Protein AF-A0A7S3X935-F1 (afdb_monomer)

Sequence (129 aa):
MKMKIDAGLGQRADILEELRKSCVGTTRTGNNYVFNIGKSVVDFKEMFNEKDVFPADKIFDREEWNKEENYMKIVKEEENVDLSGYKGQYVKSDTFHVVIIAAKSDEETLQKQMAAIPHIEKFRKIEIS

Radius of gyration: 14.94 Å; Cα contacts (8 Å, |Δi|>4): 175; chains: 1; bounding box: 34×21×40 Å

Structure (mmCIF, N/CA/C/O backbone):
data_AF-A0A7S3X935-F1
#
_entry.id   AF-A0A7S3X935-F1
#
loop_
_atom_site.group_PDB
_atom_site.id
_atom_site.type_symbol
_atom_site.label_atom_id
_atom_site.label_alt_id
_atom_site.label_comp_id
_atom_site.label_asym_id
_atom_site.label_entity_id
_atom_site.label_seq_id
_atom_site.pdbx_PDB_ins_code
_atom_site.Cartn_x
_atom_site.Cartn_y
_atom_site.Cartn_z
_atom_site.occupancy
_atom_site.B_iso_or_equiv
_atom_site.auth_seq_id
_atom_site.auth_comp_id
_atom_site.auth_asym_id
_atom_site.auth_ato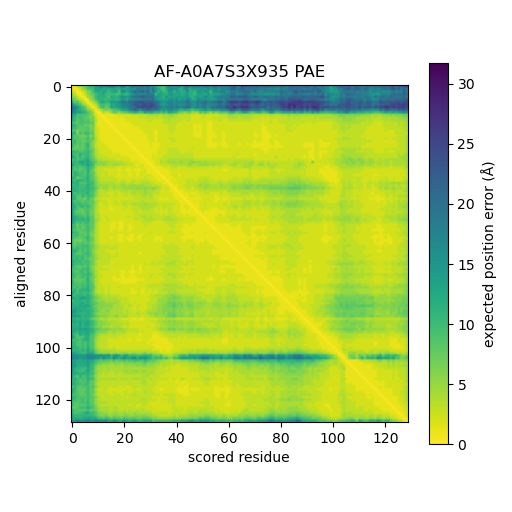m_id
_atom_site.pdbx_PDB_model_num
ATOM 1 N N . MET A 1 1 ? 2.715 10.681 -0.001 1.00 43.34 1 MET A N 1
ATOM 2 C CA . MET A 1 1 ? 1.405 11.016 -0.612 1.00 43.34 1 MET A CA 1
ATOM 3 C C . MET A 1 1 ? 0.312 10.594 0.367 1.00 43.34 1 MET A C 1
ATOM 5 O O . MET A 1 1 ? 0.494 9.566 1.006 1.00 43.34 1 MET A O 1
ATOM 9 N N . LYS A 1 2 ? -0.751 11.385 0.569 1.00 42.38 2 LYS A N 1
ATOM 10 C CA . LYS A 1 2 ? -1.910 10.988 1.397 1.00 42.38 2 LYS A CA 1
ATOM 11 C C . LYS A 1 2 ? -3.040 10.602 0.445 1.00 42.38 2 LYS A C 1
ATOM 13 O O . LYS A 1 2 ? -3.486 11.469 -0.299 1.00 42.38 2 LYS A O 1
ATOM 18 N N . MET A 1 3 ? -3.466 9.341 0.445 1.00 50.75 3 MET A N 1
ATOM 19 C CA . MET A 1 3 ? -4.603 8.891 -0.364 1.00 50.75 3 MET A CA 1
ATOM 20 C C . MET A 1 3 ? -5.838 8.794 0.533 1.00 50.75 3 MET A C 1
ATOM 22 O O . MET A 1 3 ? -5.781 8.211 1.619 1.00 50.75 3 MET A O 1
ATOM 26 N N . LYS A 1 4 ? -6.934 9.423 0.104 1.00 50.44 4 LYS A N 1
ATOM 27 C CA . LYS A 1 4 ? -8.245 9.319 0.747 1.00 50.44 4 LYS A CA 1
ATOM 28 C C . LYS A 1 4 ? -9.065 8.337 -0.082 1.00 50.44 4 LYS A C 1
ATOM 30 O O . LYS A 1 4 ? -9.316 8.605 -1.252 1.00 50.44 4 LYS A O 1
ATOM 35 N N . ILE A 1 5 ? -9.434 7.202 0.502 1.00 56.25 5 ILE A N 1
ATOM 36 C CA . ILE A 1 5 ? -10.317 6.229 -0.150 1.00 56.25 5 ILE A CA 1
ATOM 37 C C . ILE A 1 5 ? -11.754 6.718 0.085 1.00 56.25 5 ILE A C 1
ATOM 39 O O . ILE A 1 5 ? -12.402 6.322 1.049 1.00 56.25 5 ILE A O 1
ATOM 43 N N . ASP A 1 6 ? -12.221 7.658 -0.740 1.00 50.47 6 ASP A N 1
ATOM 44 C CA . ASP A 1 6 ? -13.640 8.021 -0.807 1.00 50.47 6 ASP A CA 1
ATOM 45 C C . ASP A 1 6 ? -14.322 7.100 -1.830 1.00 50.47 6 ASP A C 1
ATOM 47 O O . ASP A 1 6 ? -13.849 6.960 -2.957 1.00 50.47 6 ASP A O 1
ATOM 51 N N . ALA A 1 7 ? -15.463 6.507 -1.471 1.00 46.03 7 ALA A N 1
ATOM 52 C CA . ALA A 1 7 ? -16.251 5.589 -2.308 1.00 46.03 7 ALA A CA 1
ATOM 53 C C . ALA A 1 7 ? -16.857 6.218 -3.594 1.00 46.03 7 ALA A C 1
ATOM 55 O O . ALA A 1 7 ? -17.782 5.660 -4.176 1.00 46.03 7 ALA A O 1
ATOM 56 N N . GLY A 1 8 ? -16.369 7.387 -4.028 1.00 45.72 8 GLY A N 1
ATOM 57 C CA . GLY A 1 8 ? -16.788 8.109 -5.235 1.00 45.72 8 GLY A CA 1
ATOM 58 C C . GLY A 1 8 ? -15.771 8.088 -6.386 1.00 45.72 8 GLY A C 1
ATOM 59 O O . GLY A 1 8 ? -15.992 8.765 -7.387 1.00 45.72 8 GLY A O 1
ATOM 60 N N . LEU A 1 9 ? -14.662 7.353 -6.256 1.00 48.78 9 LEU A N 1
ATOM 61 C CA . LEU A 1 9 ? -13.581 7.288 -7.246 1.00 48.78 9 LEU A CA 1
ATOM 62 C C . LEU A 1 9 ? -13.633 5.969 -8.037 1.00 48.78 9 LEU A C 1
ATOM 64 O O . LEU A 1 9 ? -12.983 5.002 -7.669 1.00 48.78 9 LEU A O 1
ATOM 68 N N . GLY A 1 10 ? -14.399 5.934 -9.129 1.00 62.06 10 GLY A N 1
ATOM 69 C CA . GLY A 1 10 ? -14.242 4.926 -10.191 1.00 62.06 10 GLY A CA 1
ATOM 70 C C . GLY A 1 10 ? -14.631 3.478 -9.856 1.00 62.06 10 GLY A C 1
ATOM 71 O O . GLY A 1 10 ? -15.149 3.159 -8.785 1.00 62.06 10 GLY A O 1
ATOM 72 N N . GLN A 1 11 ? -14.433 2.583 -10.827 1.00 82.31 11 GLN A N 1
ATOM 73 C CA . GLN A 1 11 ? -14.624 1.145 -10.620 1.00 82.31 11 GLN A CA 1
ATOM 74 C C . GLN A 1 11 ? -13.467 0.597 -9.767 1.00 82.31 11 GLN A C 1
ATOM 76 O O . GLN A 1 11 ? -12.372 1.150 -9.768 1.00 82.31 11 GLN A O 1
ATOM 81 N N . ARG A 1 12 ? -13.671 -0.527 -9.062 1.00 86.06 12 ARG A N 1
ATOM 82 C CA . ARG A 1 12 ? -12.646 -1.177 -8.207 1.00 86.06 12 ARG A CA 1
ATOM 83 C C . ARG A 1 12 ? -11.267 -1.283 -8.879 1.00 86.06 12 ARG A C 1
ATOM 85 O O . ARG A 1 12 ? -10.251 -1.109 -8.212 1.00 86.06 12 ARG A O 1
ATOM 92 N N . ALA A 1 13 ? -11.241 -1.564 -10.182 1.00 89.12 13 ALA A N 1
ATOM 93 C CA . ALA A 1 13 ? -10.016 -1.667 -10.970 1.00 89.12 13 ALA A CA 1
ATOM 94 C C . ALA A 1 13 ? -9.232 -0.344 -11.040 1.00 89.12 13 ALA A C 1
ATOM 96 O O . ALA A 1 13 ? -8.012 -0.359 -10.899 1.00 89.12 13 ALA A O 1
ATOM 97 N N . ASP A 1 14 ? -9.925 0.788 -11.184 1.00 89.75 14 ASP A N 1
ATOM 98 C CA . ASP A 1 14 ? -9.305 2.115 -11.231 1.00 89.75 14 ASP A CA 1
ATOM 99 C C . ASP A 1 14 ? -8.648 2.441 -9.885 1.00 89.75 14 ASP A C 1
ATOM 101 O O . ASP A 1 14 ? -7.494 2.863 -9.835 1.00 89.75 14 ASP A O 1
ATOM 105 N N . ILE A 1 15 ? -9.345 2.144 -8.781 1.00 89.81 15 ILE A N 1
ATOM 106 C CA . ILE A 1 15 ? -8.817 2.339 -7.424 1.00 89.81 15 ILE A CA 1
ATOM 107 C C . ILE A 1 15 ? -7.560 1.488 -7.208 1.00 89.81 15 ILE A C 1
ATOM 109 O O . ILE A 1 15 ? -6.560 1.982 -6.692 1.00 89.81 15 ILE A O 1
ATOM 113 N N . LEU A 1 16 ? -7.587 0.213 -7.607 1.00 93.06 16 LEU A N 1
ATOM 114 C CA . LEU A 1 16 ? -6.433 -0.686 -7.492 1.00 93.06 16 LEU A CA 1
ATOM 115 C C . LEU A 1 16 ? -5.224 -0.179 -8.286 1.00 93.06 16 LEU A C 1
ATOM 117 O O . LEU A 1 16 ? -4.099 -0.228 -7.790 1.00 93.06 16 LEU A O 1
ATOM 121 N N . GLU A 1 17 ? -5.445 0.339 -9.491 1.00 94.81 17 GLU A N 1
ATOM 122 C CA . GLU A 1 17 ? -4.379 0.905 -10.315 1.00 94.81 17 GLU A CA 1
ATOM 123 C C . GLU A 1 17 ? -3.805 2.197 -9.711 1.00 94.81 17 GLU A C 1
ATOM 125 O O . GLU A 1 17 ? -2.585 2.384 -9.697 1.00 94.81 17 GLU A O 1
ATOM 130 N N . GLU A 1 18 ? -4.646 3.070 -9.150 1.00 94.12 18 GLU A N 1
ATOM 131 C CA . GLU A 1 18 ? -4.182 4.263 -8.434 1.00 94.12 18 GLU A CA 1
ATOM 132 C C . GLU A 1 18 ? -3.363 3.901 -7.187 1.00 94.12 18 GLU A C 1
ATOM 134 O O . GLU A 1 18 ? -2.291 4.475 -6.956 1.00 94.12 18 GLU A O 1
ATOM 139 N N . LEU A 1 19 ? -3.829 2.915 -6.413 1.00 95.12 19 LEU A N 1
ATOM 140 C CA . LEU A 1 19 ? -3.124 2.375 -5.249 1.00 95.12 19 LEU A CA 1
ATOM 141 C C . LEU A 1 19 ? -1.756 1.809 -5.642 1.00 95.12 19 LEU A C 1
ATOM 143 O O . LEU A 1 19 ? -0.745 2.107 -5.000 1.00 95.12 19 LEU A O 1
ATOM 147 N N . ARG A 1 20 ? -1.703 1.023 -6.719 1.00 96.75 20 ARG A N 1
ATOM 148 C CA . ARG A 1 20 ? -0.462 0.473 -7.266 1.00 96.75 20 ARG A CA 1
ATOM 149 C C . ARG A 1 20 ? 0.509 1.578 -7.666 1.00 96.75 20 ARG A C 1
ATOM 151 O O . ARG A 1 20 ? 1.640 1.596 -7.182 1.00 96.75 20 ARG A O 1
ATOM 158 N N . LYS A 1 21 ? 0.066 2.528 -8.493 1.00 96.44 21 LYS A N 1
ATOM 159 C CA . LYS A 1 21 ? 0.895 3.641 -8.978 1.00 96.44 21 LYS A CA 1
ATOM 160 C C . LYS A 1 21 ? 1.455 4.476 -7.825 1.00 96.44 21 LYS A C 1
ATOM 162 O O . LYS A 1 21 ? 2.640 4.817 -7.808 1.00 96.44 21 LYS A O 1
ATOM 167 N N . SER A 1 22 ? 0.616 4.786 -6.834 1.00 96.06 22 SER A N 1
ATOM 168 C CA . SER A 1 22 ? 1.033 5.528 -5.642 1.00 96.06 22 SER A CA 1
ATOM 169 C C . SER A 1 22 ? 2.051 4.745 -4.806 1.00 96.06 22 SER A C 1
ATOM 171 O O . SER A 1 22 ? 3.042 5.321 -4.341 1.00 96.06 22 SER A O 1
ATOM 173 N N . CYS A 1 23 ? 1.857 3.430 -4.673 1.00 96.94 23 CYS A N 1
ATOM 174 C CA . CYS A 1 23 ? 2.795 2.537 -4.003 1.00 96.94 23 CYS A CA 1
ATOM 175 C C . CYS A 1 23 ? 4.152 2.526 -4.709 1.00 96.94 23 CYS A C 1
ATOM 177 O O . CYS A 1 23 ? 5.150 2.838 -4.069 1.00 96.94 23 CYS A O 1
ATOM 179 N N . VAL A 1 24 ? 4.195 2.276 -6.022 1.00 97.00 24 VAL A N 1
ATOM 180 C CA . VAL A 1 24 ? 5.439 2.238 -6.815 1.00 97.00 24 VAL A CA 1
ATOM 181 C C . VAL A 1 24 ? 6.240 3.533 -6.661 1.00 97.00 24 VAL A C 1
ATOM 183 O O . VAL A 1 24 ? 7.442 3.495 -6.383 1.00 97.00 24 VAL A O 1
ATOM 186 N N . GLY A 1 25 ? 5.586 4.694 -6.760 1.00 95.62 25 GLY A N 1
ATOM 187 C CA . GLY A 1 25 ? 6.255 5.982 -6.553 1.00 95.62 25 GLY A CA 1
ATOM 188 C C . GLY A 1 25 ? 6.763 6.178 -5.117 1.00 95.62 25 GLY A C 1
ATOM 189 O O . GLY A 1 25 ? 7.879 6.658 -4.895 1.00 95.62 25 GLY A O 1
ATOM 190 N N . THR A 1 26 ? 5.970 5.781 -4.121 1.00 95.75 26 THR A N 1
ATOM 191 C CA . THR A 1 26 ? 6.325 5.931 -2.701 1.00 95.75 26 THR A CA 1
ATOM 192 C C . THR A 1 26 ? 7.455 4.981 -2.293 1.00 95.75 26 THR A C 1
ATOM 194 O O . THR A 1 26 ? 8.389 5.402 -1.615 1.00 95.75 26 THR A O 1
ATOM 197 N N . THR A 1 27 ? 7.429 3.736 -2.774 1.00 95.31 27 THR A N 1
ATOM 198 C CA . THR A 1 27 ? 8.474 2.720 -2.583 1.00 95.31 27 THR A CA 1
ATOM 199 C C . THR A 1 27 ? 9.816 3.173 -3.156 1.00 95.31 27 THR A C 1
ATOM 201 O O . THR A 1 27 ? 10.830 3.049 -2.469 1.00 95.31 27 THR A O 1
ATOM 204 N N . ARG A 1 28 ? 9.832 3.792 -4.344 1.00 95.25 28 ARG A N 1
ATOM 205 C CA . ARG A 1 28 ? 11.063 4.350 -4.932 1.00 95.25 28 ARG A CA 1
ATOM 206 C C . ARG A 1 28 ? 11.639 5.498 -4.106 1.00 95.25 28 ARG A C 1
ATOM 208 O O . ARG A 1 28 ? 12.838 5.564 -3.877 1.00 95.25 28 ARG A O 1
ATOM 215 N N . THR A 1 29 ? 10.784 6.416 -3.658 1.00 94.12 29 THR A N 1
ATOM 216 C CA . THR A 1 29 ? 11.228 7.594 -2.889 1.00 94.12 29 THR A CA 1
ATOM 217 C C . THR A 1 29 ? 11.552 7.285 -1.427 1.00 94.12 29 THR A C 1
ATOM 219 O O . THR A 1 29 ? 12.187 8.100 -0.766 1.00 94.12 29 THR A O 1
ATOM 222 N N . GLY A 1 30 ? 11.111 6.137 -0.903 1.00 92.38 30 GLY A N 1
ATOM 223 C CA . GLY A 1 30 ? 11.300 5.766 0.501 1.00 92.38 30 GLY A CA 1
ATOM 224 C C . GLY A 1 30 ? 10.447 6.557 1.481 1.00 92.38 30 GLY A C 1
ATOM 225 O O . GLY A 1 30 ? 10.738 6.575 2.673 1.00 92.38 30 GLY A O 1
ATOM 226 N N . ASN A 1 31 ? 9.415 7.234 0.989 1.00 93.56 31 ASN A N 1
ATOM 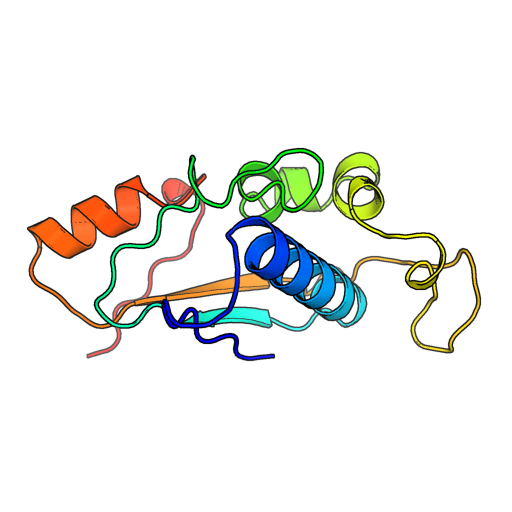227 C CA . ASN A 1 31 ? 8.473 7.947 1.835 1.00 93.56 31 ASN A CA 1
ATOM 228 C C . ASN A 1 31 ? 7.494 6.980 2.519 1.00 93.56 31 ASN A C 1
ATOM 230 O O . ASN A 1 31 ? 7.349 5.817 2.139 1.00 93.56 31 ASN A O 1
ATOM 234 N N . ASN A 1 32 ? 6.758 7.498 3.502 1.00 94.44 32 ASN A N 1
ATOM 235 C CA . ASN A 1 32 ? 5.646 6.772 4.107 1.00 94.44 32 ASN A CA 1
ATOM 236 C C . ASN A 1 32 ? 4.467 6.685 3.129 1.00 94.44 32 ASN A C 1
ATOM 238 O O . ASN A 1 32 ? 4.003 7.709 2.605 1.00 94.44 32 ASN A O 1
ATOM 242 N N . TYR A 1 33 ? 3.950 5.474 2.935 1.00 96.19 33 TYR A N 1
ATOM 243 C CA . TYR A 1 33 ? 2.728 5.217 2.192 1.00 96.19 33 TYR A CA 1
ATOM 244 C C . TYR A 1 33 ? 1.539 5.205 3.146 1.00 96.19 33 TYR A C 1
ATOM 246 O O . TYR A 1 33 ? 1.383 4.294 3.958 1.00 96.19 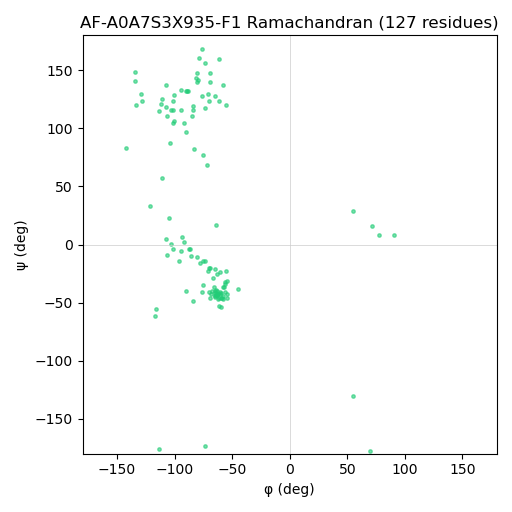33 TYR A O 1
ATOM 254 N N . VAL A 1 34 ? 0.754 6.285 3.108 1.00 95.38 34 VAL A N 1
ATOM 255 C CA . VAL A 1 34 ? -0.240 6.589 4.139 1.00 95.38 34 VAL A CA 1
ATOM 256 C C . VAL A 1 34 ? -1.655 6.358 3.621 1.00 95.38 34 VAL A C 1
ATOM 258 O O . VAL A 1 34 ? -2.122 7.084 2.739 1.00 95.38 34 VAL A O 1
ATOM 261 N N . PHE A 1 35 ? -2.354 5.426 4.259 1.00 94.12 35 PHE A N 1
ATOM 262 C CA . PHE A 1 35 ? -3.787 5.206 4.117 1.00 94.12 35 PHE A CA 1
ATOM 263 C C . PHE A 1 35 ? -4.530 5.952 5.214 1.00 94.12 35 PHE A C 1
ATOM 265 O O . PHE A 1 35 ? -4.381 5.634 6.392 1.00 94.12 35 PHE A O 1
ATOM 272 N N . ASN A 1 36 ? -5.339 6.940 4.840 1.00 93.00 36 ASN A N 1
ATOM 273 C CA . ASN A 1 36 ? -6.277 7.552 5.773 1.00 93.00 36 ASN A CA 1
ATOM 274 C C . ASN A 1 36 ? -7.673 6.990 5.514 1.00 93.00 36 ASN A C 1
ATOM 276 O O . ASN A 1 36 ? -8.315 7.355 4.529 1.00 93.00 36 ASN A O 1
ATOM 280 N N . ILE A 1 37 ? -8.115 6.103 6.401 1.00 89.69 37 ILE A N 1
ATOM 281 C CA . ILE A 1 37 ? -9.389 5.385 6.275 1.00 89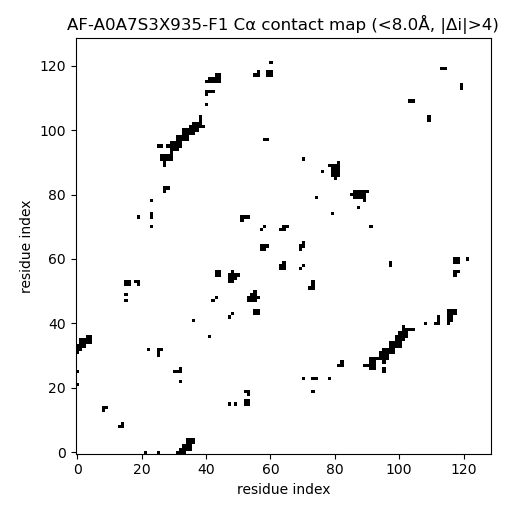.69 37 ILE A CA 1
ATOM 282 C C . ILE A 1 37 ? -10.494 5.974 7.164 1.00 89.69 37 ILE A C 1
ATOM 284 O O . ILE A 1 37 ? -11.646 5.556 7.086 1.00 89.69 37 ILE A O 1
ATOM 288 N N . GLY A 1 38 ? -10.181 6.988 7.981 1.00 89.12 38 GLY A N 1
ATOM 289 C CA . GLY A 1 38 ? -11.162 7.637 8.848 1.00 89.12 38 GLY A CA 1
ATOM 290 C C . GLY A 1 38 ? -11.885 6.628 9.745 1.00 89.12 38 GLY A C 1
ATOM 291 O O . GLY A 1 38 ? -11.241 5.816 10.399 1.00 89.12 38 GLY A O 1
ATOM 292 N N . LYS A 1 39 ? -13.220 6.689 9.787 1.00 87.06 39 LYS A N 1
ATOM 293 C CA . LYS A 1 39 ? -14.065 5.741 10.540 1.00 87.06 39 LYS A CA 1
ATOM 294 C C . LYS A 1 39 ? -14.524 4.539 9.701 1.00 87.06 39 LYS A C 1
ATOM 296 O O . LYS A 1 39 ? -15.316 3.737 10.185 1.00 87.06 39 LYS A O 1
ATOM 301 N N . SER A 1 40 ? -14.102 4.455 8.442 1.00 87.06 40 SER A N 1
ATOM 302 C CA . SER A 1 40 ? -14.557 3.420 7.517 1.00 87.06 40 SER A CA 1
ATOM 303 C C . SER A 1 40 ? -13.796 2.123 7.744 1.00 87.06 40 SER A C 1
ATOM 305 O O . SER A 1 40 ? -12.588 2.153 7.976 1.00 87.06 40 SER A O 1
ATOM 307 N N . VAL A 1 41 ? -14.497 0.994 7.606 1.00 89.44 41 VAL A N 1
ATOM 308 C CA . VAL A 1 41 ? -13.854 -0.319 7.530 1.00 89.44 41 VAL A CA 1
ATOM 309 C C . VAL A 1 41 ? -13.419 -0.573 6.089 1.00 89.44 41 VAL A C 1
ATOM 311 O O . VAL A 1 41 ? -14.266 -0.656 5.201 1.00 89.44 41 VAL A O 1
ATOM 314 N N . VAL A 1 42 ? -12.112 -0.675 5.854 1.00 91.06 42 VAL A N 1
ATOM 315 C CA . VAL A 1 42 ? -11.530 -0.957 4.533 1.00 91.06 42 VAL A CA 1
ATOM 316 C C . VAL A 1 42 ? -10.907 -2.344 4.530 1.00 91.06 42 VAL A C 1
ATOM 318 O O . VAL A 1 42 ? -10.047 -2.645 5.362 1.00 91.06 42 VAL A O 1
ATOM 321 N N . ASP A 1 43 ? -11.331 -3.163 3.571 1.00 92.75 43 ASP A N 1
ATOM 322 C CA . ASP A 1 43 ? -10.856 -4.529 3.395 1.00 92.75 43 ASP A CA 1
ATOM 323 C C . ASP A 1 43 ? -9.635 -4.614 2.473 1.00 92.75 43 ASP A C 1
ATOM 325 O O . ASP A 1 43 ? -9.729 -4.654 1.246 1.00 92.75 43 ASP A O 1
ATOM 329 N N . PHE A 1 44 ? -8.459 -4.666 3.094 1.00 94.94 44 PHE A N 1
ATOM 330 C CA . PHE A 1 44 ? -7.189 -4.876 2.405 1.00 94.94 44 PHE A CA 1
ATOM 331 C C . PHE A 1 44 ? -6.846 -6.361 2.233 1.00 94.94 44 PHE A C 1
ATOM 333 O O . PHE A 1 44 ? -5.823 -6.668 1.625 1.00 94.94 44 PHE A O 1
ATOM 340 N N . LYS A 1 45 ? -7.648 -7.293 2.767 1.00 93.88 45 LYS A N 1
ATOM 341 C CA . LYS A 1 45 ? -7.403 -8.737 2.651 1.00 93.88 45 LYS A CA 1
ATOM 342 C C . LYS A 1 45 ? -8.046 -9.347 1.422 1.00 93.88 45 LYS A C 1
ATOM 344 O O . LYS A 1 45 ? -7.399 -10.191 0.801 1.00 93.88 45 LYS A O 1
ATOM 349 N N . GLU A 1 46 ? -9.258 -8.930 1.074 1.00 91.69 46 GLU A N 1
ATOM 350 C CA . GLU A 1 46 ? -9.968 -9.454 -0.096 1.00 91.69 46 GLU A CA 1
ATOM 351 C C . GLU A 1 46 ? -10.202 -8.346 -1.123 1.00 91.69 46 GLU A C 1
ATOM 353 O O . GLU A 1 46 ? -9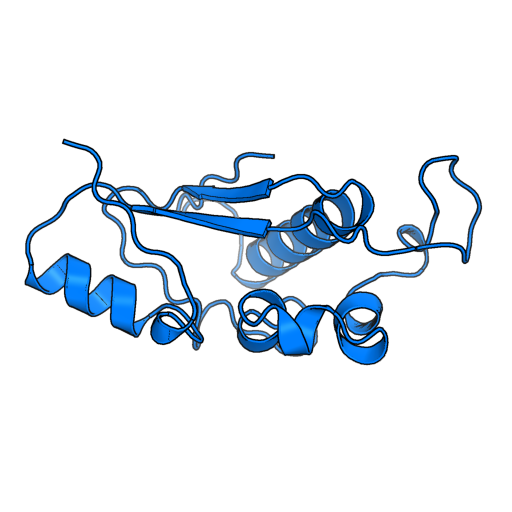.648 -8.398 -2.224 1.00 91.69 46 GLU A O 1
ATOM 358 N N . MET A 1 47 ? -10.946 -7.297 -0.756 1.00 90.56 47 MET A N 1
ATOM 359 C CA . MET A 1 47 ? -11.374 -6.263 -1.705 1.00 90.56 47 MET A CA 1
ATOM 360 C C . MET A 1 47 ? -10.202 -5.581 -2.422 1.00 90.56 47 MET A C 1
ATOM 362 O O . MET A 1 47 ? -10.232 -5.449 -3.651 1.00 90.56 47 MET A O 1
ATOM 366 N N . PHE A 1 48 ? -9.165 -5.186 -1.682 1.00 92.75 48 PHE A N 1
ATOM 367 C CA . PHE A 1 48 ? -7.986 -4.513 -2.232 1.00 92.75 48 PHE A CA 1
ATOM 368 C C . PHE A 1 48 ? -6.747 -5.412 -2.337 1.00 92.75 48 PHE A C 1
ATOM 370 O O . PHE A 1 48 ? -5.642 -4.898 -2.382 1.00 92.75 48 PHE A O 1
ATOM 377 N N . ASN A 1 49 ? -6.890 -6.739 -2.384 1.00 95.44 49 ASN A N 1
ATOM 378 C CA . ASN A 1 49 ? -5.747 -7.664 -2.431 1.00 95.44 49 ASN A CA 1
ATOM 379 C C . ASN A 1 49 ? -5.612 -8.376 -3.783 1.00 95.44 49 ASN A C 1
ATOM 381 O O . ASN A 1 49 ? -5.637 -9.605 -3.872 1.00 95.44 49 ASN A O 1
ATOM 385 N N . GLU A 1 50 ? -5.492 -7.598 -4.853 1.00 95.56 50 GLU A N 1
ATOM 386 C CA . GLU A 1 50 ? -5.392 -8.136 -6.208 1.00 95.56 50 GLU A CA 1
ATOM 387 C C . GLU A 1 50 ? -3.933 -8.492 -6.522 1.00 95.56 50 GLU A C 1
ATOM 389 O O . GLU A 1 50 ? -3.090 -7.609 -6.665 1.00 95.56 50 GLU A O 1
ATOM 394 N N . LYS A 1 51 ? -3.610 -9.786 -6.630 1.00 93.88 51 LYS A N 1
ATOM 395 C CA . LYS A 1 51 ? -2.218 -10.292 -6.607 1.00 93.88 51 LYS A CA 1
ATOM 396 C C . LYS A 1 51 ? -1.307 -9.780 -7.719 1.00 93.88 51 LYS A C 1
ATOM 398 O O . LYS A 1 51 ? -0.084 -9.811 -7.557 1.00 93.88 51 LYS A O 1
ATOM 403 N N . ASP A 1 52 ? -1.889 -9.349 -8.829 1.00 93.00 52 ASP A N 1
ATOM 404 C CA . ASP A 1 52 ? -1.159 -8.879 -10.008 1.00 93.00 52 ASP A CA 1
ATOM 405 C C . ASP A 1 52 ? -1.218 -7.356 -10.179 1.00 93.00 52 ASP A C 1
ATOM 407 O O . ASP A 1 52 ? -0.487 -6.806 -10.996 1.00 93.00 52 ASP A O 1
ATOM 411 N N . VAL A 1 53 ? -2.048 -6.664 -9.390 1.00 94.38 53 VAL A N 1
ATOM 412 C CA . VAL A 1 53 ? -2.189 -5.201 -9.457 1.00 94.38 53 VAL A CA 1
ATOM 413 C C . VAL A 1 53 ? -1.738 -4.564 -8.153 1.00 94.38 53 VAL A C 1
ATOM 415 O O . VAL A 1 53 ? -0.846 -3.729 -8.155 1.00 94.38 53 VAL A O 1
ATOM 418 N N . PHE A 1 54 ? -2.306 -4.971 -7.023 1.00 96.50 54 PHE A N 1
ATOM 419 C CA . PHE A 1 54 ? -1.983 -4.440 -5.705 1.00 96.50 54 PHE A CA 1
ATOM 420 C C . PHE A 1 54 ? -1.997 -5.584 -4.673 1.00 96.50 54 PHE A C 1
ATOM 422 O O . PHE A 1 54 ? -3.015 -5.812 -4.013 1.00 96.50 54 PHE A O 1
ATOM 429 N N . PRO A 1 55 ? -0.892 -6.349 -4.548 1.00 97.19 55 PRO A N 1
ATOM 430 C CA . PRO A 1 55 ? -0.780 -7.471 -3.619 1.00 97.19 55 PRO A CA 1
ATOM 431 C C . PRO A 1 55 ? -0.604 -6.946 -2.189 1.00 97.19 55 PRO A C 1
ATOM 433 O O . PRO A 1 55 ? 0.504 -6.901 -1.651 1.00 97.19 55 PRO A O 1
ATOM 436 N N . ALA A 1 56 ? -1.700 -6.484 -1.585 1.00 97.31 56 ALA A N 1
ATOM 437 C CA . ALA A 1 56 ? -1.698 -5.845 -0.272 1.00 97.31 56 ALA A CA 1
ATOM 438 C C . ALA A 1 56 ? -1.080 -6.735 0.819 1.00 97.31 56 ALA A C 1
ATOM 440 O O . ALA A 1 56 ? -0.393 -6.224 1.698 1.00 97.31 56 ALA A O 1
ATOM 441 N N . ASP A 1 57 ? -1.247 -8.058 0.733 1.00 97.31 57 ASP A N 1
ATOM 442 C CA . ASP A 1 57 ? -0.587 -9.014 1.631 1.00 97.31 57 ASP A CA 1
ATOM 443 C C . ASP A 1 57 ? 0.943 -8.927 1.575 1.00 97.31 57 ASP A C 1
ATOM 445 O O . ASP A 1 57 ? 1.597 -8.935 2.613 1.00 97.31 57 ASP A O 1
ATOM 449 N N . LYS A 1 58 ? 1.517 -8.779 0.378 1.00 97.56 58 LYS A N 1
ATOM 450 C CA . LYS A 1 58 ? 2.964 -8.627 0.199 1.00 97.56 58 LYS A CA 1
ATOM 451 C C . LYS A 1 58 ? 3.440 -7.233 0.571 1.00 97.56 58 LYS A C 1
ATOM 453 O O . LYS A 1 58 ? 4.474 -7.115 1.208 1.00 97.56 58 LYS A O 1
ATOM 458 N N . ILE A 1 59 ? 2.692 -6.189 0.212 1.00 96.94 59 ILE A N 1
ATOM 459 C CA . ILE A 1 59 ? 3.062 -4.791 0.497 1.00 96.94 59 ILE A CA 1
ATOM 460 C C . ILE A 1 59 ? 3.058 -4.516 2.007 1.00 96.94 59 ILE A C 1
ATOM 462 O O . ILE A 1 59 ? 3.880 -3.746 2.505 1.00 96.94 59 ILE A O 1
ATOM 466 N N . PHE A 1 60 ? 2.120 -5.120 2.743 1.00 97.19 60 PHE A N 1
ATOM 467 C CA . PHE A 1 60 ? 1.928 -4.864 4.173 1.00 97.19 60 PHE A CA 1
ATOM 468 C C . PHE A 1 60 ? 2.836 -5.741 5.047 1.00 97.19 60 PHE A C 1
ATOM 470 O O . PHE A 1 60 ? 2.977 -5.480 6.241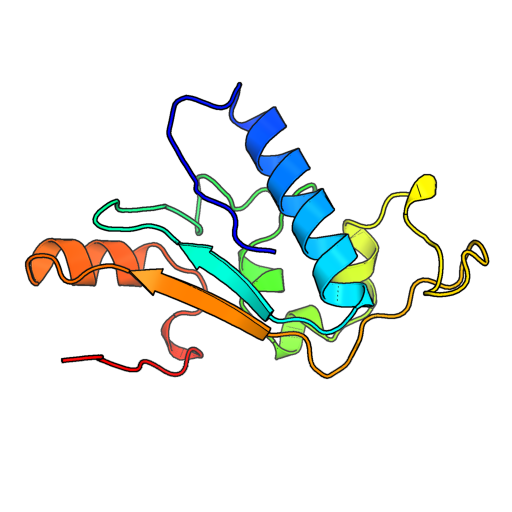 1.00 97.19 60 PHE A O 1
ATOM 477 N N . ASP A 1 61 ? 3.501 -6.734 4.456 1.00 96.88 61 ASP A N 1
ATOM 478 C CA . ASP A 1 61 ? 4.553 -7.513 5.092 1.00 96.88 61 ASP A CA 1
ATOM 479 C C . ASP A 1 61 ? 5.931 -7.010 4.648 1.00 96.88 61 ASP A C 1
ATOM 481 O O . ASP A 1 61 ? 6.384 -7.257 3.533 1.00 96.88 61 ASP A O 1
ATOM 485 N N . ARG A 1 62 ? 6.636 -6.308 5.542 1.00 93.81 62 ARG A N 1
ATOM 486 C CA . ARG A 1 62 ? 7.946 -5.714 5.236 1.00 93.81 62 ARG A CA 1
ATOM 487 C C . ARG A 1 62 ? 8.972 -6.745 4.756 1.00 93.81 62 ARG A C 1
ATOM 489 O O . ARG A 1 62 ? 9.802 -6.415 3.913 1.00 93.81 62 ARG A O 1
ATOM 496 N N . GLU A 1 63 ? 8.953 -7.954 5.311 1.00 94.81 63 GLU A N 1
ATOM 497 C CA . GLU A 1 63 ? 9.926 -8.997 4.968 1.00 94.81 63 GLU A CA 1
ATOM 498 C C . GLU A 1 63 ? 9.706 -9.489 3.539 1.00 94.81 63 GLU A C 1
ATOM 500 O O . GLU A 1 63 ? 10.655 -9.626 2.770 1.00 94.81 63 GLU A O 1
ATOM 505 N N . GLU A 1 64 ? 8.443 -9.678 3.163 1.00 96.69 64 GLU A N 1
ATOM 506 C CA . GLU A 1 64 ? 8.062 -10.042 1.805 1.00 96.69 64 GLU A CA 1
ATOM 507 C C . GLU A 1 64 ? 8.298 -8.885 0.832 1.00 96.69 64 GLU A C 1
ATOM 509 O O . GLU A 1 64 ? 8.896 -9.092 -0.222 1.00 96.69 64 GLU A O 1
ATOM 514 N N . TRP A 1 65 ? 7.898 -7.660 1.180 1.00 95.88 65 TRP A N 1
ATOM 515 C CA . TRP A 1 65 ? 8.041 -6.498 0.299 1.00 95.88 65 TRP A CA 1
ATOM 516 C C . TRP A 1 65 ? 9.491 -6.112 0.009 1.00 95.88 65 TRP A C 1
ATOM 518 O O . TRP A 1 65 ? 9.770 -5.437 -0.976 1.00 95.88 65 TRP A O 1
ATOM 528 N N . ASN A 1 66 ? 10.438 -6.520 0.854 1.00 94.88 66 ASN A N 1
ATOM 529 C CA . ASN A 1 66 ? 11.861 -6.306 0.599 1.00 94.88 66 ASN A CA 1
ATOM 530 C C . ASN A 1 66 ? 12.427 -7.229 -0.493 1.00 94.88 66 ASN A C 1
ATOM 532 O O . ASN A 1 66 ? 13.522 -6.964 -0.986 1.00 94.88 66 ASN A O 1
ATOM 536 N N . LYS A 1 67 ? 11.711 -8.288 -0.886 1.00 96.12 67 LYS A N 1
ATOM 537 C CA . LYS A 1 67 ? 12.136 -9.180 -1.969 1.00 96.12 67 LYS A CA 1
ATOM 538 C C . LYS A 1 67 ? 11.886 -8.512 -3.321 1.00 96.12 67 LYS A C 1
ATOM 540 O O . LYS A 1 67 ? 10.768 -8.083 -3.602 1.00 96.12 67 LYS A O 1
ATOM 545 N N . GLU A 1 68 ? 12.914 -8.464 -4.166 1.00 96.06 68 GLU A N 1
ATOM 546 C CA . GLU A 1 68 ? 12.858 -7.837 -5.497 1.00 96.06 68 GLU A CA 1
ATOM 547 C C . GLU A 1 68 ? 11.739 -8.379 -6.376 1.00 96.06 68 GLU A C 1
ATOM 549 O O . GLU A 1 68 ? 10.978 -7.605 -6.953 1.00 96.06 68 GLU A O 1
ATOM 554 N N . GLU A 1 69 ? 11.557 -9.697 -6.369 1.00 96.38 69 GLU A N 1
ATOM 555 C CA . GLU A 1 69 ? 10.469 -10.377 -7.071 1.00 96.38 69 GLU A CA 1
ATOM 556 C C . GLU A 1 69 ? 9.074 -9.844 -6.708 1.00 96.38 69 GLU A C 1
ATOM 558 O O . GLU A 1 69 ? 8.190 -9.832 -7.559 1.00 96.38 69 GLU A O 1
ATOM 563 N N . ASN A 1 70 ? 8.870 -9.370 -5.474 1.00 96.69 70 ASN A N 1
ATOM 564 C CA . ASN A 1 70 ? 7.571 -8.892 -5.011 1.00 96.69 70 ASN A CA 1
ATOM 565 C C . ASN A 1 70 ? 7.330 -7.437 -5.415 1.00 96.69 70 ASN A C 1
ATOM 567 O O . ASN A 1 70 ? 6.266 -7.130 -5.957 1.00 96.69 70 ASN A O 1
ATOM 571 N N . TYR A 1 71 ? 8.295 -6.541 -5.175 1.00 95.56 71 TYR A N 1
ATOM 572 C CA . TYR A 1 71 ? 8.085 -5.128 -5.493 1.00 95.56 71 TYR A CA 1
ATOM 573 C C . TYR A 1 71 ? 8.169 -4.842 -6.989 1.00 95.56 71 TYR A C 1
ATOM 575 O O . TYR A 1 71 ? 7.393 -4.024 -7.479 1.00 95.56 71 TYR A O 1
ATOM 583 N N . MET A 1 72 ? 9.029 -5.546 -7.735 1.00 97.12 72 MET A N 1
ATOM 584 C CA . MET A 1 72 ? 9.121 -5.376 -9.188 1.00 97.12 72 MET A CA 1
ATOM 585 C C . MET A 1 72 ? 7.905 -5.933 -9.928 1.00 97.12 72 MET A C 1
ATOM 587 O O . MET A 1 72 ? 7.603 -5.450 -11.015 1.00 97.12 72 MET A O 1
ATOM 591 N N . LYS A 1 73 ? 7.157 -6.880 -9.339 1.00 96.75 73 LYS A N 1
ATOM 592 C CA . LYS A 1 73 ? 5.971 -7.488 -9.971 1.00 96.75 73 LYS A CA 1
ATOM 593 C C . LYS A 1 73 ? 4.915 -6.464 -10.398 1.00 96.75 73 LYS A C 1
ATOM 595 O O . LYS A 1 73 ? 4.210 -6.689 -11.375 1.00 96.75 73 LYS A O 1
ATOM 600 N N . ILE A 1 74 ? 4.795 -5.356 -9.665 1.00 96.56 74 ILE A N 1
ATOM 601 C CA . ILE A 1 74 ? 3.783 -4.322 -9.921 1.00 96.56 74 ILE A CA 1
ATOM 602 C C . ILE A 1 74 ? 4.334 -3.070 -10.614 1.00 96.56 74 ILE A C 1
ATOM 604 O O . ILE A 1 74 ? 3.581 -2.117 -10.835 1.00 96.56 74 ILE A O 1
ATOM 608 N N . VAL A 1 75 ? 5.636 -3.037 -10.911 1.00 97.06 75 VAL A N 1
ATOM 609 C CA . VAL A 1 75 ? 6.290 -1.920 -11.601 1.00 97.06 75 VAL A CA 1
ATOM 610 C C . VAL A 1 75 ? 6.091 -2.109 -13.096 1.00 97.06 75 VAL A C 1
ATOM 612 O O . VAL A 1 75 ? 6.535 -3.104 -13.668 1.00 97.06 75 VAL A O 1
ATOM 615 N N . LYS A 1 76 ? 5.429 -1.151 -13.745 1.00 97.00 76 LYS A N 1
ATOM 616 C CA . LYS A 1 76 ? 5.279 -1.167 -15.202 1.00 97.00 76 LYS A CA 1
ATOM 617 C C . LYS A 1 76 ? 6.554 -0.671 -15.878 1.00 97.00 76 LYS A C 1
ATOM 619 O O . LYS A 1 76 ? 7.372 0.016 -15.265 1.00 97.00 76 LYS A O 1
ATOM 624 N N . GLU A 1 77 ? 6.725 -0.998 -17.155 1.00 96.75 77 GLU A N 1
ATOM 625 C CA . GLU A 1 77 ? 7.927 -0.645 -17.919 1.00 96.75 77 GLU A CA 1
ATOM 626 C C . GLU A 1 77 ? 8.196 0.870 -17.903 1.00 96.75 77 GLU A C 1
ATOM 628 O O . GLU A 1 77 ? 9.328 1.307 -17.702 1.00 96.75 77 GLU A O 1
ATOM 633 N N . GLU A 1 78 ? 7.146 1.682 -18.023 1.00 96.31 78 GLU A N 1
ATOM 634 C CA . GLU A 1 78 ? 7.219 3.141 -17.982 1.00 96.31 78 GLU A CA 1
ATOM 635 C C . GLU A 1 78 ? 7.560 3.713 -16.596 1.00 96.31 78 GLU A C 1
ATOM 637 O O . GLU A 1 78 ? 8.019 4.851 -16.486 1.00 96.31 78 GLU A O 1
ATOM 642 N N . GLU A 1 79 ? 7.356 2.936 -15.534 1.00 96.75 79 GLU A N 1
ATOM 643 C CA . GLU A 1 79 ? 7.675 3.313 -14.155 1.00 96.75 79 GLU A CA 1
ATOM 644 C C . GLU A 1 79 ? 9.038 2.793 -13.709 1.00 96.75 79 GLU A C 1
ATOM 646 O O . GLU A 1 79 ? 9.548 3.268 -12.687 1.00 96.75 79 GLU A O 1
ATOM 651 N N . ASN A 1 80 ? 9.617 1.855 -14.469 1.00 97.38 80 ASN A N 1
ATOM 652 C CA . ASN A 1 80 ? 10.928 1.273 -14.229 1.00 97.38 80 ASN A CA 1
ATOM 653 C C . ASN A 1 80 ? 12.032 2.293 -14.537 1.00 97.38 80 ASN A C 1
ATOM 655 O O . ASN A 1 80 ? 12.770 2.188 -15.516 1.00 97.38 80 ASN A O 1
ATOM 659 N N . VAL A 1 81 ? 12.099 3.326 -13.707 1.00 96.12 81 VAL A N 1
ATOM 660 C CA . VAL A 1 81 ? 13.082 4.400 -13.757 1.00 96.12 81 VAL A CA 1
ATOM 661 C C . VAL A 1 81 ? 13.610 4.673 -12.356 1.00 96.12 81 VAL A C 1
ATOM 663 O O . VAL A 1 81 ? 12.872 4.535 -11.369 1.00 96.12 81 VAL A O 1
ATOM 666 N N . ASP A 1 82 ? 14.869 5.086 -12.267 1.00 94.19 82 ASP A N 1
ATOM 667 C CA . ASP A 1 82 ? 15.455 5.577 -11.020 1.00 94.19 82 ASP A CA 1
ATOM 668 C C . ASP A 1 82 ? 14.928 6.985 -10.655 1.00 94.19 82 ASP A C 1
ATOM 670 O O . ASP A 1 82 ? 14.016 7.530 -11.284 1.00 94.19 82 ASP A O 1
ATOM 674 N N . LEU A 1 83 ? 15.493 7.596 -9.609 1.00 91.62 83 LEU A N 1
ATOM 675 C CA . LEU A 1 83 ? 15.138 8.961 -9.196 1.00 91.62 83 LEU A CA 1
ATOM 676 C C . LEU A 1 83 ? 15.598 10.047 -10.186 1.00 91.62 83 LEU A C 1
ATOM 678 O O . LEU A 1 83 ? 15.049 11.148 -10.160 1.00 91.62 83 LEU A O 1
ATOM 682 N N . SER A 1 84 ? 16.570 9.746 -11.050 1.00 94.44 84 SER A N 1
ATOM 683 C CA . SER A 1 84 ? 17.098 10.658 -12.073 1.00 94.44 84 SER A CA 1
ATOM 684 C C . SER A 1 84 ? 16.412 10.484 -13.439 1.00 94.44 84 SER A C 1
ATOM 686 O O . SER A 1 84 ? 16.674 11.260 -14.357 1.00 94.44 84 SER A O 1
ATOM 688 N N . GLY A 1 85 ? 15.526 9.492 -13.586 1.00 93.19 85 GLY A N 1
ATOM 689 C CA . GLY A 1 85 ? 14.804 9.176 -14.821 1.00 93.19 85 GLY A CA 1
ATOM 690 C C . GLY A 1 85 ? 15.493 8.161 -15.744 1.00 93.19 85 GLY A C 1
ATOM 691 O O . GLY A 1 85 ? 15.014 7.942 -16.859 1.00 93.19 85 GLY A O 1
ATOM 692 N N . TYR A 1 86 ? 16.584 7.521 -15.319 1.00 95.31 86 TYR A N 1
ATOM 693 C CA . TYR A 1 86 ? 17.238 6.450 -16.070 1.00 95.31 86 TYR A CA 1
ATOM 694 C C . TYR A 1 86 ? 16.375 5.188 -16.075 1.00 95.31 86 TYR A C 1
ATOM 696 O O . TYR A 1 86 ? 16.022 4.650 -15.025 1.00 95.31 86 TYR A O 1
ATOM 704 N N . LYS A 1 87 ? 16.043 4.706 -17.276 1.00 96.69 87 LYS A N 1
ATOM 705 C CA . LYS A 1 87 ? 15.204 3.519 -17.490 1.00 96.69 87 LYS A CA 1
ATOM 706 C C . LYS A 1 87 ? 15.908 2.226 -17.080 1.00 96.69 87 LYS A C 1
ATOM 708 O O . LYS A 1 87 ? 17.117 2.093 -17.251 1.00 96.69 87 LYS A O 1
ATOM 713 N N . GLY A 1 88 ? 15.130 1.263 -16.593 1.00 95.31 88 GLY A N 1
ATOM 714 C CA . GLY A 1 88 ? 15.596 -0.057 -16.166 1.00 95.31 88 GLY A CA 1
ATOM 715 C C . GLY A 1 88 ? 16.284 -0.077 -14.800 1.00 95.31 88 GLY A C 1
ATOM 716 O O . GLY A 1 88 ? 16.874 -1.092 -14.449 1.00 95.31 88 GLY A O 1
ATOM 717 N N . GLN A 1 89 ? 16.254 1.033 -14.057 1.00 95.12 89 GLN A N 1
ATOM 718 C CA . GLN A 1 89 ? 16.981 1.200 -12.794 1.00 95.12 89 GLN A CA 1
ATOM 719 C C . GLN A 1 89 ? 16.051 1.515 -11.616 1.00 95.12 89 GLN A C 1
ATOM 721 O O . GLN A 1 89 ? 16.414 2.256 -10.701 1.00 95.12 89 GLN A O 1
ATOM 726 N N . TYR A 1 90 ? 14.829 0.980 -11.623 1.00 96.94 90 TYR A N 1
ATOM 727 C CA . TYR A 1 90 ? 13.982 1.066 -10.441 1.00 96.94 90 TYR A CA 1
ATOM 728 C C . TYR A 1 90 ? 14.643 0.340 -9.271 1.00 96.94 90 TYR A C 1
ATOM 730 O O . TYR A 1 90 ? 14.926 -0.852 -9.338 1.00 96.94 90 TYR A O 1
ATOM 738 N N . VAL A 1 91 ? 14.841 1.063 -8.174 1.00 93.69 91 VAL A N 1
ATOM 739 C CA . VAL A 1 91 ? 15.328 0.502 -6.918 1.00 93.69 91 VAL A CA 1
ATOM 740 C C . VAL A 1 91 ? 14.388 0.960 -5.817 1.00 93.69 91 VAL A C 1
ATOM 742 O O . VAL A 1 91 ? 14.070 2.147 -5.690 1.00 93.69 91 VAL A O 1
ATOM 745 N N . LYS A 1 92 ? 13.918 0.003 -5.021 1.00 94.06 92 LYS A N 1
ATOM 746 C CA . LYS A 1 92 ? 13.147 0.284 -3.815 1.00 94.06 92 LYS A CA 1
ATOM 747 C C . LYS A 1 92 ? 14.059 0.928 -2.763 1.00 94.06 92 LYS A C 1
ATOM 749 O O . LYS A 1 92 ? 15.164 0.458 -2.521 1.00 94.06 92 LYS A O 1
ATOM 754 N N . SER A 1 93 ? 13.547 1.927 -2.048 1.00 93.94 93 SER A N 1
ATOM 755 C CA . SER A 1 93 ? 14.222 2.463 -0.863 1.00 93.94 93 SER A CA 1
ATOM 756 C C . SER A 1 93 ? 13.984 1.602 0.388 1.00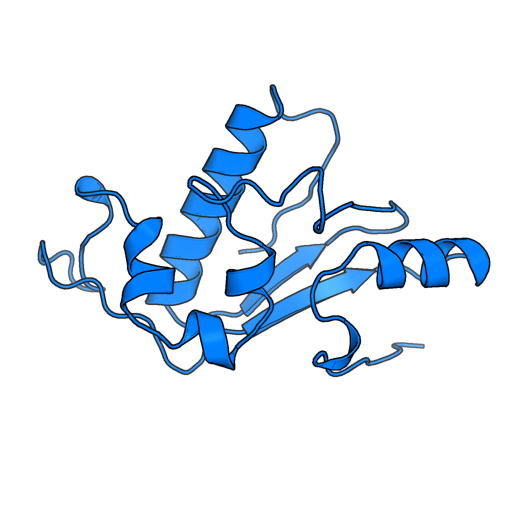 93.94 93 SER A C 1
ATOM 758 O O . SER A 1 93 ? 12.912 1.019 0.593 1.00 93.94 93 SER A O 1
ATOM 760 N N . ASP A 1 94 ? 14.975 1.558 1.276 1.00 91.69 94 ASP A N 1
ATOM 761 C CA . ASP A 1 94 ? 14.916 0.838 2.555 1.00 91.69 94 ASP A CA 1
ATOM 762 C C . ASP A 1 94 ? 14.066 1.535 3.625 1.00 91.69 94 ASP A C 1
ATOM 764 O O . ASP A 1 94 ? 13.685 0.910 4.622 1.00 91.69 94 ASP A O 1
ATOM 768 N N . THR A 1 95 ? 13.725 2.808 3.408 1.00 93.38 95 THR A N 1
ATOM 769 C CA . THR A 1 95 ? 12.936 3.631 4.340 1.00 93.38 95 THR A CA 1
ATOM 770 C C . THR A 1 95 ? 11.435 3.615 4.051 1.00 93.38 95 THR A C 1
ATOM 772 O O . THR A 1 95 ? 10.679 4.351 4.678 1.00 93.38 95 THR A O 1
ATOM 775 N N . PHE A 1 96 ? 10.977 2.794 3.104 1.00 92.75 96 PHE A N 1
ATOM 776 C CA . PHE A 1 96 ? 9.553 2.648 2.818 1.00 92.75 96 PHE A CA 1
ATOM 777 C C . PHE A 1 96 ? 8.798 2.040 4.012 1.00 92.75 96 PHE A C 1
ATOM 779 O O . PHE A 1 96 ? 9.139 0.958 4.498 1.00 92.75 96 PHE A O 1
ATOM 786 N N . HIS A 1 97 ? 7.723 2.709 4.432 1.00 93.88 97 HIS A N 1
ATOM 787 C CA . HIS A 1 97 ? 6.822 2.239 5.482 1.00 93.88 97 HIS A CA 1
ATOM 788 C C . HIS A 1 97 ? 5.361 2.405 5.072 1.00 93.88 97 HIS A C 1
ATOM 790 O O . HIS A 1 97 ? 4.982 3.436 4.516 1.00 93.88 97 HIS A O 1
ATOM 796 N N . VAL A 1 98 ? 4.525 1.427 5.418 1.00 96.12 98 VAL A N 1
ATOM 797 C CA . VAL A 1 98 ? 3.065 1.540 5.329 1.00 96.12 98 VAL A CA 1
ATOM 798 C C . VAL A 1 98 ? 2.527 2.108 6.640 1.00 96.12 98 VAL A C 1
ATOM 800 O O . VAL A 1 98 ? 2.886 1.645 7.722 1.00 96.12 98 VAL A O 1
ATOM 803 N N . VAL A 1 99 ? 1.659 3.113 6.547 1.00 96.06 99 VAL A N 1
ATOM 804 C CA . VAL A 1 99 ? 1.002 3.745 7.696 1.00 96.06 99 VAL A CA 1
ATOM 805 C C . VAL A 1 99 ? -0.498 3.761 7.451 1.00 96.06 99 VAL A C 1
ATOM 807 O O . VAL A 1 99 ? -0.961 4.320 6.460 1.00 96.06 99 VAL A O 1
ATOM 810 N N . ILE A 1 100 ? -1.266 3.184 8.371 1.00 94.56 100 ILE A N 1
ATOM 811 C CA . ILE A 1 100 ? -2.729 3.191 8.319 1.00 94.56 100 ILE A CA 1
ATOM 812 C C . ILE A 1 100 ? -3.232 4.064 9.462 1.00 94.56 100 ILE A C 1
ATOM 814 O O . ILE A 1 100 ? -2.931 3.814 10.627 1.00 94.56 100 ILE A O 1
ATOM 818 N N . ILE A 1 101 ? -3.978 5.107 9.115 1.00 93.62 101 ILE A N 1
ATOM 819 C CA . ILE A 1 101 ? -4.589 6.041 10.055 1.00 93.62 101 ILE A CA 1
ATOM 820 C C . ILE A 1 101 ? -6.085 5.750 10.083 1.00 93.62 101 ILE A C 1
ATOM 822 O O . ILE A 1 101 ? -6.799 6.030 9.117 1.00 93.62 101 ILE A O 1
ATOM 826 N N . ALA A 1 102 ? -6.539 5.209 11.209 1.00 91.00 102 ALA A N 1
ATOM 827 C CA . ALA A 1 102 ? -7.945 5.021 11.527 1.00 91.00 102 ALA A CA 1
ATOM 828 C C . ALA A 1 102 ? -8.364 6.035 12.599 1.00 91.00 102 ALA A C 1
ATOM 830 O O . ALA A 1 102 ? -7.635 6.282 13.559 1.00 91.00 102 ALA A O 1
ATOM 831 N N . ALA A 1 103 ? -9.540 6.631 12.433 1.00 88.56 103 ALA A N 1
ATOM 832 C CA . ALA A 1 103 ? -10.169 7.439 13.464 1.00 88.56 103 ALA A CA 1
ATOM 833 C C . ALA A 1 103 ? -10.843 6.519 14.484 1.00 88.56 103 ALA A C 1
ATOM 835 O O . ALA A 1 103 ? -11.456 5.516 14.111 1.00 88.56 103 ALA A O 1
ATOM 836 N N . LYS A 1 104 ? -10.763 6.892 15.766 1.00 76.75 104 LYS A N 1
ATOM 837 C CA . LYS A 1 104 ? -11.384 6.134 16.854 1.00 76.75 104 LYS A CA 1
ATOM 838 C C . LYS A 1 104 ? -12.880 5.945 16.575 1.00 76.75 104 LYS A C 1
ATOM 840 O O . LYS A 1 104 ? -13.627 6.914 16.399 1.00 76.75 104 LYS A O 1
ATOM 845 N N . SER A 1 105 ? -13.271 4.683 16.489 1.00 74.12 105 SER A N 1
ATOM 846 C CA . SER A 1 105 ? -14.643 4.193 16.395 1.00 74.12 105 SER A CA 1
ATOM 847 C C . SER A 1 105 ? -14.967 3.408 17.671 1.00 74.12 105 SER A C 1
ATOM 849 O O . SER A 1 105 ? -14.175 3.404 18.617 1.00 74.12 105 SER A O 1
ATOM 851 N N . ASP A 1 106 ? -16.149 2.810 17.743 1.00 87.81 106 ASP A N 1
ATOM 852 C CA . ASP A 1 106 ? -16.448 1.809 18.763 1.00 87.81 106 ASP A CA 1
ATOM 853 C C . ASP A 1 106 ? -15.518 0.583 18.637 1.00 87.81 106 ASP A C 1
ATOM 855 O O . ASP A 1 106 ? -14.909 0.338 17.592 1.00 87.81 106 ASP A O 1
ATOM 859 N N . GLU A 1 107 ? -15.403 -0.190 19.719 1.00 87.81 107 GLU A N 1
ATOM 860 C CA . GLU A 1 107 ? -14.505 -1.351 19.791 1.00 87.81 107 GLU A CA 1
ATOM 861 C C . GLU A 1 107 ? -14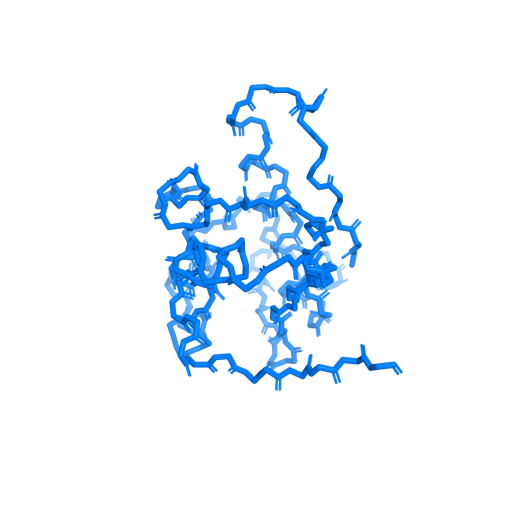.804 -2.391 18.700 1.00 87.81 107 GLU A C 1
ATOM 863 O O . GLU A 1 107 ? -13.888 -2.974 18.126 1.00 87.81 107 GLU A O 1
ATOM 868 N N . GLU A 1 108 ? -16.078 -2.600 18.360 1.00 90.38 108 GLU A N 1
ATOM 869 C CA . GLU A 1 108 ? -16.476 -3.578 17.347 1.00 90.38 108 GLU A CA 1
ATOM 870 C C . GLU A 1 108 ? -15.953 -3.182 15.959 1.00 90.38 108 GLU A C 1
ATOM 872 O O . GLU A 1 108 ? -15.378 -4.006 15.239 1.00 90.38 108 GLU A O 1
ATOM 877 N N . THR A 1 109 ? -16.094 -1.908 15.597 1.00 88.44 109 THR A N 1
ATOM 878 C CA . THR A 1 109 ? -15.574 -1.359 14.340 1.00 88.44 109 THR A CA 1
ATOM 879 C C . THR A 1 109 ? -14.046 -1.417 14.286 1.00 88.44 109 THR A C 1
ATOM 881 O O . THR A 1 109 ? -13.485 -1.771 13.244 1.00 88.44 109 THR A O 1
ATOM 884 N N . LEU A 1 110 ? -13.355 -1.146 15.399 1.00 88.31 110 LEU A N 1
ATOM 885 C CA . LEU A 1 110 ? -11.898 -1.263 15.471 1.00 88.31 110 LEU A CA 1
ATOM 886 C C . LEU A 1 110 ? -11.431 -2.707 15.239 1.00 88.31 110 LEU A C 1
ATOM 888 O O . LEU A 1 110 ? -10.532 -2.933 14.427 1.00 88.31 110 LEU A O 1
ATOM 892 N N . GLN A 1 111 ? -12.064 -3.687 15.891 1.00 90.94 111 GLN A N 1
ATOM 893 C CA . GLN A 1 111 ? -11.735 -5.104 15.707 1.00 90.94 111 GLN A CA 1
ATOM 894 C C . GLN A 1 111 ? -11.986 -5.560 14.266 1.00 90.94 111 GLN A C 1
ATOM 896 O O . GLN A 1 111 ? -11.136 -6.226 13.671 1.00 90.94 111 GLN A O 1
ATOM 901 N N . LYS A 1 112 ? -13.107 -5.138 13.662 1.00 92.00 112 LYS A N 1
ATOM 902 C CA . LYS A 1 112 ? -13.398 -5.383 12.240 1.00 92.00 112 LYS A CA 1
ATOM 903 C C . LYS A 1 112 ? -12.323 -4.786 11.334 1.00 92.00 112 LYS A C 1
ATOM 905 O O . LYS A 1 112 ? -11.828 -5.475 10.445 1.00 92.00 112 LYS A O 1
ATOM 910 N N . GLN A 1 113 ? -11.908 -3.545 11.584 1.00 91.38 113 GLN A N 1
ATOM 911 C CA . GLN A 1 113 ? -10.849 -2.902 10.808 1.00 91.38 113 GLN A CA 1
ATOM 912 C C . GLN A 1 113 ? -9.505 -3.622 10.954 1.00 91.38 113 GLN A C 1
ATOM 914 O O . GLN A 1 113 ? -8.801 -3.818 9.965 1.00 91.38 113 GLN A O 1
ATOM 919 N N . MET A 1 114 ? -9.135 -4.031 12.167 1.00 92.38 114 MET A N 1
ATOM 920 C CA . MET A 1 114 ? -7.901 -4.782 12.396 1.00 92.38 114 MET A CA 1
ATOM 921 C C . MET A 1 114 ? -7.934 -6.131 11.676 1.00 92.38 114 MET A C 1
ATOM 923 O O . MET A 1 114 ? -6.964 -6.499 11.017 1.00 92.38 114 MET A O 1
ATOM 927 N N . ALA A 1 115 ? -9.064 -6.840 11.734 1.00 94.56 115 ALA A N 1
ATOM 928 C CA . ALA A 1 115 ? -9.250 -8.106 11.036 1.00 94.56 115 ALA A CA 1
ATOM 929 C C . ALA A 1 115 ? -9.173 -7.967 9.507 1.00 94.56 115 ALA A C 1
ATOM 931 O O . ALA A 1 115 ? -8.808 -8.934 8.843 1.00 94.56 115 ALA A O 1
ATOM 932 N N . ALA A 1 116 ? -9.459 -6.785 8.962 1.00 95.25 116 ALA A N 1
ATOM 933 C CA . ALA A 1 116 ? -9.459 -6.488 7.532 1.00 95.25 116 ALA A CA 1
ATOM 934 C C . ALA A 1 116 ? -8.081 -6.071 6.968 1.00 95.25 116 ALA A C 1
ATOM 936 O O . ALA A 1 116 ? -7.932 -5.883 5.761 1.00 95.25 116 ALA A O 1
ATOM 937 N N . ILE A 1 117 ? -7.054 -5.934 7.818 1.00 95.69 117 ILE A N 1
ATOM 938 C CA . ILE A 1 117 ? -5.691 -5.557 7.414 1.00 95.69 117 ILE A CA 1
ATOM 939 C C . ILE A 1 117 ? -4.797 -6.812 7.377 1.00 95.69 117 ILE A C 1
ATOM 941 O O . ILE A 1 117 ? -4.694 -7.518 8.387 1.00 95.69 117 ILE A O 1
ATOM 945 N N . PRO A 1 118 ? -4.142 -7.130 6.242 1.00 96.69 118 PRO A N 1
ATOM 946 C CA . PRO A 1 118 ? -3.147 -8.195 6.175 1.00 96.69 118 PRO A CA 1
ATOM 947 C C . PRO A 1 118 ? -2.010 -7.958 7.165 1.00 96.69 118 PRO A C 1
ATOM 949 O O . PRO A 1 118 ? -1.515 -6.840 7.292 1.00 96.69 118 PRO A O 1
ATOM 952 N N . HIS A 1 119 ? -1.590 -9.021 7.845 1.00 96.56 119 HIS A N 1
ATOM 953 C CA . HIS A 1 119 ? -0.441 -9.004 8.750 1.00 96.56 119 HIS A CA 1
ATOM 954 C C . HIS A 1 119 ? -0.502 -7.936 9.854 1.00 96.56 119 HIS A C 1
ATOM 956 O O . HIS A 1 119 ? 0.535 -7.460 10.313 1.00 96.56 119 HIS A O 1
ATOM 962 N N . ILE A 1 120 ? -1.702 -7.540 10.301 1.00 95.62 120 ILE A N 1
ATOM 963 C CA . ILE A 1 120 ? -1.906 -6.494 11.320 1.00 95.62 120 ILE A CA 1
ATOM 964 C C . ILE A 1 120 ? -1.158 -6.767 12.638 1.00 95.62 120 ILE A C 1
ATOM 966 O O . ILE A 1 120 ? -0.886 -5.853 13.420 1.00 95.62 120 ILE A O 1
ATOM 970 N N . GLU A 1 121 ? -0.826 -8.023 12.919 1.00 95.94 121 GLU A N 1
ATOM 971 C CA . GLU A 1 121 ? 0.016 -8.445 14.034 1.00 95.94 121 GLU A CA 1
ATOM 972 C C . GLU A 1 121 ? 1.474 -7.974 13.909 1.00 95.94 121 GLU A C 1
ATOM 974 O O . GLU A 1 121 ? 2.104 -7.719 14.933 1.00 95.94 121 GLU A O 1
ATOM 979 N N . LYS A 1 122 ? 1.986 -7.784 12.685 1.00 95.88 122 LYS A N 1
ATOM 980 C CA . LYS A 1 122 ? 3.331 -7.251 12.407 1.00 95.88 122 LYS A CA 1
ATOM 981 C C . LYS A 1 122 ? 3.400 -5.718 12.503 1.00 95.88 122 LYS A C 1
ATOM 983 O O . LYS A 1 122 ? 4.491 -5.148 12.500 1.00 95.88 122 LYS A O 1
ATOM 988 N N . PHE A 1 123 ? 2.260 -5.028 12.589 1.00 95.56 123 PHE A N 1
ATOM 989 C CA . PHE A 1 123 ? 2.211 -3.565 12.639 1.00 95.56 123 PHE A CA 1
ATOM 990 C C . PHE A 1 123 ? 2.494 -3.040 14.047 1.00 95.56 123 PHE A C 1
ATOM 992 O O . PHE A 1 123 ? 1.947 -3.518 15.044 1.00 95.56 123 PHE A O 1
ATOM 999 N N . ARG A 1 124 ? 3.260 -1.947 14.123 1.00 95.31 124 ARG A N 1
ATOM 1000 C CA . ARG A 1 124 ? 3.323 -1.127 15.335 1.00 95.31 124 ARG A CA 1
ATOM 1001 C C . ARG A 1 124 ? 2.026 -0.326 15.466 1.00 95.31 124 ARG A C 1
ATOM 1003 O O . ARG A 1 124 ? 1.741 0.525 14.629 1.00 95.31 124 ARG A O 1
ATOM 1010 N N . LYS A 1 125 ? 1.270 -0.570 16.537 1.00 93.50 125 LYS A N 1
ATOM 1011 C CA . LYS A 1 125 ? 0.012 0.129 16.847 1.00 93.50 125 LYS A CA 1
ATOM 1012 C C . LYS A 1 125 ? 0.289 1.299 17.786 1.00 93.50 125 LYS A C 1
ATOM 1014 O O . LYS A 1 125 ? 1.031 1.147 18.754 1.00 93.50 125 LYS A O 1
ATOM 1019 N N . ILE A 1 126 ? -0.271 2.464 17.477 1.00 92.81 126 ILE A N 1
ATOM 1020 C CA . ILE A 1 126 ? -0.121 3.691 18.266 1.00 92.81 126 ILE A CA 1
ATOM 1021 C C . ILE A 1 126 ? -1.511 4.301 18.420 1.00 92.81 126 ILE A C 1
ATOM 1023 O O . ILE A 1 126 ? -2.151 4.617 17.420 1.00 92.81 126 ILE A O 1
ATOM 1027 N N . GLU A 1 127 ? -1.968 4.460 19.660 1.00 89.06 127 GLU A N 1
ATOM 1028 C CA . GLU A 1 127 ? -3.173 5.230 19.971 1.00 89.06 127 GLU A CA 1
ATOM 1029 C C . GLU A 1 127 ? -2.779 6.690 20.214 1.00 89.06 127 GLU A C 1
ATOM 1031 O O . GLU A 1 127 ? -1.810 6.970 20.921 1.00 89.06 127 GLU A O 1
ATOM 1036 N N . ILE A 1 128 ? -3.507 7.616 19.591 1.00 85.25 128 ILE A N 1
ATOM 1037 C CA . ILE A 1 128 ? -3.312 9.057 19.755 1.00 85.25 128 ILE A CA 1
ATOM 1038 C C . ILE A 1 128 ? -4.567 9.590 20.447 1.00 85.25 128 ILE A C 1
ATOM 1040 O O . ILE A 1 128 ? -5.660 9.494 19.886 1.00 85.25 128 ILE A O 1
ATOM 1044 N N . SER A 1 129 ? -4.393 10.089 21.672 1.00 77.94 129 SER A N 1
ATOM 1045 C CA . SER A 1 129 ? -5.434 10.664 22.537 1.00 77.94 129 SER A CA 1
ATOM 1046 C C . SER A 1 129 ? -5.451 12.182 22.481 1.00 77.94 129 SER A C 1
ATOM 1048 O O . SER A 1 129 ? -4.339 12.753 22.582 1.00 77.94 129 SER A O 1
#

Solvent-accessible surface area (backbone atoms only — not comparable to full-atom values): 7542 Å² total; per-residue (Å²): 104,83,49,72,84,57,100,81,58,76,55,74,68,54,44,38,51,52,53,26,55,53,45,55,56,27,32,46,70,22,40,58,41,37,42,46,47,44,79,57,76,60,47,34,58,64,83,48,32,42,79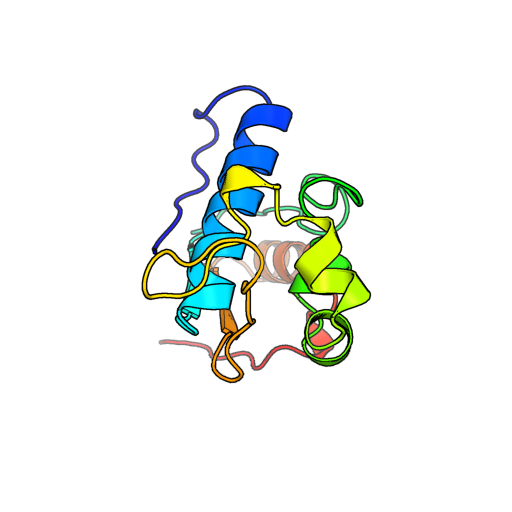,77,52,28,39,32,56,41,66,57,30,66,78,52,39,69,36,62,77,55,54,53,64,58,52,47,80,92,61,27,28,33,97,87,63,49,73,82,46,57,54,74,37,91,60,45,40,82,42,79,46,68,45,94,62,57,70,68,58,48,52,52,33,49,74,20,38,44,58,51,86,78,52,89,83,80,88,88,132

Secondary structure (DSSP, 8-state):
-EEE--TTSS-HHHHHHHHHHHHHHHHHHT-EEEEEEET----TTTTT-BTTTB-HHHHH-HHHHTSHHHHHTT--GGG-B-TT--BT-----TT-EEEEEE----HHHHHHHHHTSTTGGGSPP----

Nearest PDB structures (foldseek):
  6l6z-assembly1_C  TM=3.449E-01  e=4.328E+00  Drosophila melanogaster

Mean predicted aligned error: 4.76 Å

Organism: NCBI:txid141414

Foldseek 3Di:
DEDEPDPPDDDLVRVLQVLLVLLLVCQQVLHEDEYEDELDQDACPPSNCDQQRHNQLQSQDLVSVQDPCRNVSNQDQCSQAHPVRHGVNRDTDPNYHYHYDYHDDPPVSVVSNCVRHHPSVPDDDDDDD

pLDDT: mean 90.04, std 12.46, range [42.38, 97.56]